Protein AF-X1K469-F1 (afdb_monomer_lite)

pLDDT: mean 77.26, std 16.93, range [37.06, 95.38]

Structure (mmCIF, N/CA/C/O backbone):
data_AF-X1K469-F1
#
_entry.id   AF-X1K469-F1
#
loop_
_atom_site.group_PDB
_atom_site.id
_atom_site.type_symbol
_atom_site.label_atom_id
_atom_site.label_alt_id
_atom_site.label_comp_id
_atom_site.label_asym_id
_atom_site.label_entity_id
_atom_site.label_seq_id
_atom_site.pdbx_PDB_ins_code
_atom_site.Cartn_x
_atom_site.Cartn_y
_atom_site.Cartn_z
_atom_site.occupancy
_atom_site.B_iso_or_equiv
_atom_site.auth_seq_id
_atom_site.auth_comp_id
_atom_site.auth_asym_id
_atom_site.auth_atom_id
_atom_site.pdbx_PDB_model_num
ATOM 1 N N . LEU A 1 1 ? -30.486 -7.494 6.010 1.00 40.19 1 LEU A N 1
ATOM 2 C CA . LEU A 1 1 ? -29.085 -7.671 5.576 1.00 40.19 1 LEU A CA 1
ATOM 3 C C . LEU A 1 1 ? -29.152 -8.172 4.146 1.00 40.19 1 LEU A C 1
ATOM 5 O O . LEU A 1 1 ? -29.730 -9.228 3.943 1.00 40.19 1 LEU A O 1
ATOM 9 N N . LEU A 1 2 ? -28.712 -7.376 3.171 1.00 37.06 2 LEU A N 1
ATOM 10 C CA . LEU A 1 2 ? -28.597 -7.842 1.789 1.00 37.06 2 LEU A CA 1
ATOM 11 C C . LEU A 1 2 ? -27.255 -8.559 1.672 1.00 37.06 2 LEU A C 1
ATOM 13 O O . LEU A 1 2 ? -26.222 -7.966 1.983 1.00 37.06 2 LEU A O 1
ATOM 17 N N . GLU A 1 3 ? -27.285 -9.830 1.290 1.00 40.53 3 GLU A N 1
ATOM 18 C CA . GLU A 1 3 ? -26.072 -10.599 1.034 1.00 40.53 3 GLU A CA 1
ATOM 19 C C . GLU A 1 3 ? -25.320 -9.963 -0.137 1.00 40.53 3 GLU A C 1
ATOM 21 O O . GLU A 1 3 ? -25.903 -9.638 -1.173 1.00 40.53 3 GLU A O 1
ATOM 26 N N . ASN A 1 4 ? -24.020 -9.736 0.047 1.00 43.72 4 ASN A N 1
ATOM 27 C CA . ASN A 1 4 ? -23.170 -9.237 -1.023 1.00 43.72 4 ASN A CA 1
ATOM 28 C C . ASN A 1 4 ? -23.039 -10.367 -2.065 1.00 43.72 4 ASN A C 1
ATOM 30 O O . ASN A 1 4 ? -22.507 -11.421 -1.711 1.00 43.72 4 ASN A O 1
ATOM 34 N N . PRO A 1 5 ? -23.496 -10.186 -3.323 1.00 48.56 5 PRO A N 1
ATOM 35 C CA . PRO A 1 5 ? -23.647 -11.278 -4.295 1.00 48.56 5 PRO A CA 1
ATOM 36 C C . PRO A 1 5 ? -22.331 -11.970 -4.688 1.00 48.56 5 PRO A C 1
ATOM 38 O O . PRO A 1 5 ? -22.353 -13.011 -5.338 1.00 48.56 5 PRO A O 1
ATOM 41 N N . LEU A 1 6 ? -21.186 -11.425 -4.269 1.00 45.38 6 LEU A N 1
ATOM 42 C CA . LEU A 1 6 ? -19.865 -12.039 -4.405 1.00 45.38 6 LEU A CA 1
ATOM 43 C C . LEU A 1 6 ? -19.628 -13.225 -3.443 1.00 45.38 6 LEU A C 1
ATOM 45 O O . LEU A 1 6 ? -18.706 -14.007 -3.671 1.00 45.38 6 LEU A O 1
ATOM 49 N N . TYR A 1 7 ? -20.441 -13.378 -2.391 1.00 52.25 7 TYR A N 1
ATOM 50 C CA . TYR A 1 7 ? -20.264 -14.371 -1.324 1.00 52.25 7 TYR A CA 1
ATOM 51 C C . TYR A 1 7 ? -21.458 -15.331 -1.241 1.00 52.25 7 TYR A C 1
ATOM 53 O O . TYR A 1 7 ? -22.243 -15.280 -0.299 1.00 52.25 7 TYR A O 1
ATOM 61 N N . THR A 1 8 ? -21.586 -16.222 -2.226 1.00 58.72 8 THR A N 1
ATOM 62 C CA . THR A 1 8 ? -22.570 -17.319 -2.207 1.00 58.72 8 THR A CA 1
ATOM 63 C C . THR A 1 8 ? -21.862 -18.663 -2.392 1.00 58.72 8 THR A C 1
ATOM 65 O O . THR A 1 8 ? -20.757 -18.714 -2.936 1.00 58.72 8 THR A O 1
ATOM 68 N N . ASP A 1 9 ? -22.493 -19.769 -1.985 1.00 58.19 9 ASP A N 1
ATOM 69 C CA . ASP A 1 9 ? -21.932 -21.121 -2.176 1.00 58.19 9 ASP A CA 1
ATOM 70 C C . ASP A 1 9 ? -21.606 -21.432 -3.649 1.00 58.19 9 ASP A C 1
ATOM 72 O O . ASP A 1 9 ? -20.685 -22.194 -3.941 1.00 58.19 9 ASP A O 1
ATOM 76 N N . LEU A 1 10 ? -22.312 -20.781 -4.582 1.00 55.94 10 LEU A N 1
ATOM 77 C CA . LEU A 1 10 ? -22.137 -20.927 -6.027 1.00 55.94 10 LEU A CA 1
ATOM 78 C C . LEU A 1 10 ? -20.817 -20.326 -6.546 1.00 55.94 10 LEU A C 1
ATOM 80 O O . LEU A 1 10 ? -20.230 -20.883 -7.470 1.00 55.94 10 LEU A O 1
ATOM 84 N N . THR A 1 11 ? -20.320 -19.229 -5.959 1.00 62.72 11 THR A N 1
ATOM 85 C CA . THR A 1 11 ? -19.060 -18.573 -6.383 1.00 62.72 11 THR A CA 1
ATOM 86 C C . THR A 1 11 ? -17.829 -19.119 -5.650 1.00 62.72 11 THR A C 1
ATOM 88 O O . THR A 1 11 ? -16.688 -18.917 -6.069 1.00 62.72 11 THR A O 1
ATOM 91 N N . LEU A 1 12 ? -18.030 -19.872 -4.564 1.00 59.78 12 LEU A N 1
ATOM 92 C CA . LEU A 1 12 ? -16.958 -20.442 -3.744 1.00 59.78 12 LEU A CA 1
ATOM 93 C C . LEU A 1 12 ? -16.071 -21.447 -4.498 1.00 59.78 12 LEU A C 1
ATOM 95 O O . LEU A 1 12 ? -14.894 -21.582 -4.163 1.00 59.78 12 LEU A O 1
ATOM 99 N N . HIS A 1 13 ? -16.612 -22.129 -5.511 1.00 54.88 13 HIS A N 1
ATOM 100 C CA . HIS A 1 13 ? -15.906 -23.149 -6.299 1.00 54.88 13 HIS A CA 1
ATOM 101 C C . HIS A 1 13 ? -14.989 -22.556 -7.385 1.00 54.88 13 HIS A C 1
ATOM 103 O O . HIS A 1 13 ? -14.079 -23.231 -7.860 1.00 54.88 13 HIS A O 1
ATOM 109 N N . GLU A 1 14 ? -15.180 -21.285 -7.751 1.00 62.44 14 GLU A N 1
ATOM 110 C CA . GLU A 1 14 ? -14.342 -20.574 -8.731 1.00 62.44 14 GLU A CA 1
ATOM 111 C C . GLU A 1 14 ? -12.975 -20.168 -8.146 1.00 62.44 14 GLU A C 1
ATOM 113 O O . GLU A 1 14 ? -12.058 -19.747 -8.861 1.00 62.44 14 GLU A O 1
ATOM 118 N N . ARG A 1 15 ? -12.808 -20.319 -6.825 1.00 57.56 15 ARG A N 1
ATOM 119 C CA . ARG A 1 15 ? -11.559 -20.049 -6.115 1.00 57.56 15 ARG A CA 1
ATOM 120 C C . ARG A 1 15 ? -10.517 -21.107 -6.482 1.00 57.56 15 ARG A C 1
ATOM 122 O O . ARG A 1 15 ? -10.530 -22.223 -5.967 1.00 57.56 15 ARG A O 1
ATOM 129 N N . ARG A 1 16 ? -9.549 -20.711 -7.313 1.00 53.53 16 ARG A N 1
ATOM 130 C CA . ARG A 1 16 ? -8.257 -21.411 -7.435 1.00 53.53 16 ARG A CA 1
ATOM 131 C C . ARG A 1 16 ? -7.651 -21.620 -6.032 1.00 53.53 16 ARG A C 1
ATOM 133 O O . ARG A 1 16 ? -7.905 -20.785 -5.156 1.00 53.53 16 ARG A O 1
ATOM 140 N N . PRO A 1 17 ? -6.874 -22.699 -5.800 1.00 45.81 17 PRO A N 1
ATOM 141 C CA . PRO A 1 17 ? -6.275 -22.972 -4.494 1.00 45.81 17 PRO A CA 1
ATOM 142 C C . PRO A 1 17 ? -5.548 -21.734 -3.958 1.00 45.81 17 PRO A C 1
ATOM 144 O O . PRO A 1 17 ? -4.906 -20.997 -4.710 1.00 45.81 17 PRO A O 1
ATOM 147 N N . ARG A 1 18 ? -5.733 -21.468 -2.662 1.00 44.41 18 ARG A N 1
ATOM 148 C CA . ARG A 1 18 ? -5.314 -20.213 -2.031 1.00 44.41 18 ARG A CA 1
ATOM 149 C C . ARG A 1 18 ? -3.788 -20.104 -2.086 1.00 44.41 18 ARG A C 1
ATOM 151 O O . ARG A 1 18 ? -3.100 -21.018 -1.651 1.00 44.41 18 ARG A O 1
ATOM 158 N N . TYR A 1 19 ? -3.279 -18.982 -2.593 1.00 51.03 19 TYR A N 1
ATOM 159 C CA . TYR A 1 19 ? -1.835 -18.709 -2.651 1.00 51.03 19 TYR A CA 1
ATOM 160 C C . TYR A 1 19 ? -1.213 -18.379 -1.282 1.00 51.03 19 TYR A C 1
ATOM 162 O O . TYR A 1 19 ? 0.006 -18.397 -1.161 1.00 51.03 19 TYR A O 1
ATOM 170 N N . LEU A 1 20 ? -2.039 -18.098 -0.268 1.00 43.81 20 LEU A N 1
ATOM 171 C CA . LEU A 1 20 ? -1.656 -18.004 1.140 1.00 43.81 20 LEU A CA 1
ATOM 172 C C . LEU A 1 20 ? -2.509 -18.974 1.964 1.00 43.81 20 LEU A C 1
ATOM 174 O O . LEU A 1 20 ? -3.712 -19.118 1.713 1.00 43.81 20 LEU A O 1
ATOM 178 N N . GLU A 1 21 ? -1.905 -19.569 2.991 1.00 50.78 21 GLU A N 1
ATOM 179 C CA . GLU A 1 21 ? -2.661 -20.189 4.076 1.00 50.78 21 GLU A CA 1
ATOM 180 C C . GLU A 1 21 ? -3.417 -19.103 4.853 1.00 50.78 21 GLU A C 1
ATOM 182 O O . GLU A 1 21 ? -2.889 -18.028 5.133 1.00 50.78 21 GLU A O 1
ATOM 187 N N . LEU A 1 22 ? -4.687 -19.371 5.173 1.00 50.25 22 LEU A N 1
ATOM 188 C CA . LEU A 1 22 ? -5.573 -18.408 5.842 1.00 50.25 22 LEU A CA 1
ATOM 189 C C . LEU A 1 22 ? 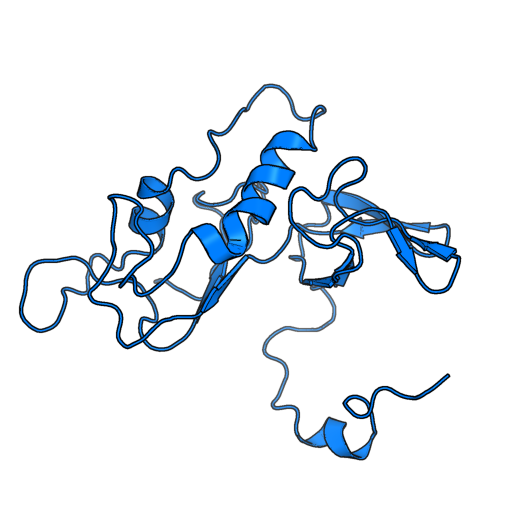-5.115 -18.026 7.254 1.00 50.25 22 LEU A C 1
ATOM 191 O O . LEU A 1 22 ? -5.603 -17.042 7.793 1.00 50.25 22 LEU A O 1
ATOM 195 N N . GLU A 1 23 ? -4.267 -18.839 7.877 1.00 53.75 23 GLU A N 1
ATOM 196 C CA . GLU A 1 23 ? -4.037 -18.815 9.324 1.00 53.75 23 GLU A CA 1
ATOM 197 C C . GLU A 1 23 ? -3.182 -17.626 9.795 1.00 53.75 23 GLU A C 1
ATOM 199 O O . GLU A 1 23 ? -2.969 -17.462 10.996 1.00 53.75 23 GLU A O 1
ATOM 204 N N . THR A 1 24 ? -2.691 -16.794 8.867 1.00 61.38 24 THR A N 1
ATOM 205 C CA . THR A 1 24 ? -1.702 -15.749 9.166 1.00 61.38 24 THR A CA 1
ATOM 206 C C . THR A 1 24 ? -1.991 -14.363 8.577 1.00 61.38 24 THR A C 1
ATOM 208 O O . THR A 1 24 ? -1.542 -13.385 9.171 1.00 61.38 24 THR A O 1
ATOM 211 N N . ALA A 1 25 ? -2.725 -14.243 7.462 1.00 66.56 25 ALA A N 1
ATOM 212 C CA . ALA A 1 25 ? -3.015 -12.956 6.817 1.00 66.56 25 ALA A CA 1
ATOM 213 C C . ALA A 1 25 ? -4.444 -12.472 7.112 1.00 66.56 25 ALA A C 1
ATOM 215 O O . ALA A 1 25 ? -5.426 -13.037 6.624 1.00 66.56 25 ALA A O 1
ATOM 216 N N . ASP A 1 26 ? -4.535 -11.390 7.882 1.00 85.62 26 ASP A N 1
ATOM 217 C CA . ASP A 1 26 ? -5.778 -10.788 8.367 1.00 85.62 26 ASP A CA 1
ATOM 218 C C . ASP A 1 26 ? -6.117 -9.486 7.603 1.00 85.62 26 ASP A C 1
ATOM 220 O O . ASP A 1 26 ? -5.271 -8.897 6.927 1.00 85.62 26 ASP A O 1
ATOM 224 N N . ALA A 1 27 ? -7.365 -9.012 7.703 1.00 90.88 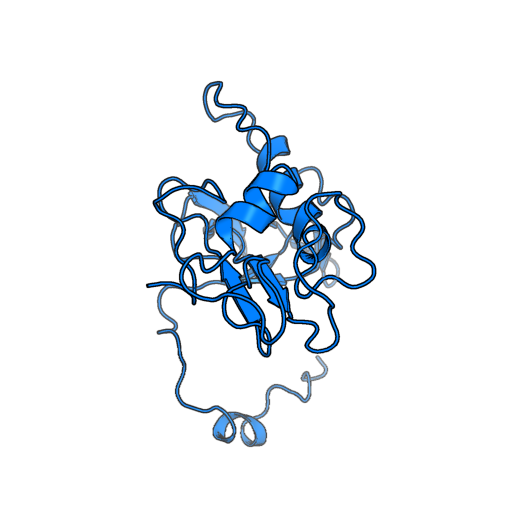27 ALA A N 1
ATOM 225 C CA . ALA A 1 27 ? -7.817 -7.774 7.061 1.00 90.88 27 ALA A CA 1
ATOM 226 C C . ALA A 1 27 ? -8.385 -6.782 8.083 1.00 90.88 27 ALA A C 1
ATOM 228 O O . ALA A 1 27 ? -9.303 -7.112 8.837 1.00 90.88 27 ALA A O 1
ATOM 229 N N . PHE A 1 28 ? -7.887 -5.546 8.066 1.00 92.62 28 PHE A N 1
ATOM 230 C CA . PHE A 1 28 ? -8.246 -4.504 9.032 1.00 92.62 28 PHE A CA 1
ATOM 231 C C . PHE A 1 28 ? -8.721 -3.231 8.337 1.00 92.62 28 PHE A C 1
ATOM 233 O O . PHE A 1 28 ? -8.378 -2.966 7.186 1.00 92.62 28 PHE A O 1
ATOM 240 N N . LEU A 1 29 ? -9.531 -2.441 9.043 1.00 93.31 29 LEU A N 1
ATOM 241 C CA . LEU A 1 29 ? -9.937 -1.118 8.576 1.00 93.31 29 LEU A CA 1
ATOM 242 C C . LEU A 1 29 ? -8.728 -0.180 8.565 1.00 93.31 29 LEU A C 1
ATOM 244 O O . LEU A 1 29 ? -7.935 -0.202 9.504 1.00 93.31 29 LEU A O 1
ATOM 248 N N . VAL A 1 30 ? -8.608 0.665 7.541 1.00 91.94 30 VAL A N 1
ATOM 249 C CA . VAL A 1 30 ? -7.525 1.655 7.440 1.00 91.94 30 VAL A CA 1
ATOM 250 C C . VAL A 1 30 ? -7.528 2.565 8.664 1.00 91.94 30 VAL A C 1
ATOM 252 O O . VAL A 1 30 ? -6.500 2.700 9.319 1.00 91.94 30 VAL A O 1
ATOM 255 N N . GLY A 1 31 ? -8.675 3.140 9.026 1.00 90.44 31 GLY A N 1
ATOM 256 C CA . GLY A 1 31 ? -8.765 4.049 10.166 1.00 90.44 31 GLY A CA 1
ATOM 257 C C . GLY A 1 31 ? -10.018 3.860 11.004 1.00 90.44 31 GLY A C 1
ATOM 258 O O . GLY A 1 31 ? -10.952 3.152 10.619 1.00 90.44 31 GLY A O 1
ATOM 259 N N . ASP A 1 32 ? -10.031 4.511 12.164 1.00 90.50 32 ASP A N 1
ATOM 260 C CA . ASP A 1 32 ? -11.209 4.543 13.027 1.00 90.50 32 ASP A CA 1
ATOM 261 C C . ASP A 1 32 ? -12.392 5.188 12.284 1.00 90.50 32 ASP A C 1
ATOM 263 O O . ASP A 1 32 ? -12.264 6.213 11.610 1.00 90.50 32 ASP A O 1
ATOM 267 N N . CYS A 1 33 ? -13.558 4.546 12.347 1.00 91.06 33 CYS A N 1
ATOM 268 C CA . CYS A 1 33 ? -14.711 4.914 11.529 1.00 91.06 33 CYS A CA 1
ATOM 269 C C . CYS A 1 33 ? -16.046 4.522 12.180 1.00 91.06 33 CYS A C 1
ATOM 271 O O . CYS A 1 33 ? -16.090 3.845 13.208 1.00 91.06 33 CYS A O 1
ATOM 273 N N . VAL A 1 34 ? -17.160 4.930 11.565 1.00 89.50 34 VAL A N 1
ATOM 274 C CA . VAL A 1 34 ? -18.504 4.462 11.934 1.00 89.50 34 VAL A CA 1
ATOM 275 C C . VAL A 1 34 ? -19.076 3.657 10.774 1.00 89.50 34 VAL A C 1
ATOM 277 O O . VAL A 1 34 ? -19.286 4.185 9.685 1.00 89.50 34 VAL A O 1
ATOM 280 N N . LEU A 1 35 ? -19.365 2.380 11.021 1.00 85.19 35 LEU A N 1
ATOM 281 C CA . LEU A 1 35 ? -19.984 1.468 10.059 1.00 85.19 35 LEU A CA 1
ATOM 282 C C . LEU A 1 35 ? -21.257 0.878 10.664 1.00 85.19 35 LEU A C 1
ATOM 284 O O . LEU A 1 35 ? -21.230 0.313 11.756 1.00 85.19 35 LEU A O 1
ATOM 288 N N . ASN A 1 36 ? -22.379 0.996 9.946 1.00 87.56 36 ASN A N 1
ATOM 289 C CA . ASN A 1 36 ? -23.707 0.551 10.395 1.00 87.56 36 ASN A CA 1
ATOM 290 C C . 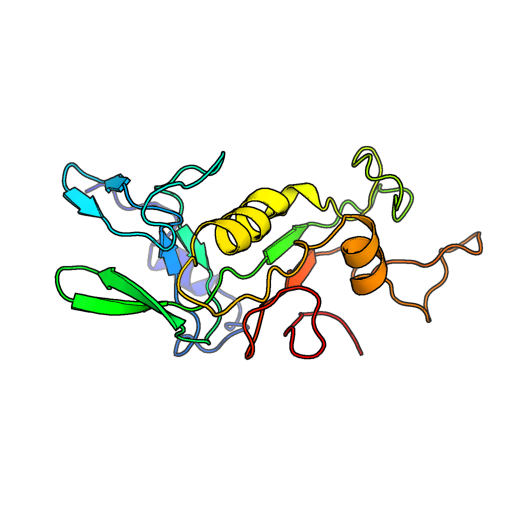ASN A 1 36 ? -24.106 1.122 11.775 1.00 87.56 36 ASN A C 1
ATOM 292 O O . ASN A 1 36 ? -24.585 0.393 12.641 1.00 87.56 36 ASN A O 1
ATOM 296 N N . ASN A 1 37 ? -23.875 2.424 11.987 1.00 87.69 37 ASN A N 1
ATOM 297 C CA . ASN A 1 37 ? -24.086 3.136 13.258 1.00 87.69 37 ASN A CA 1
ATOM 298 C C . ASN A 1 37 ? -23.332 2.536 14.461 1.00 87.69 37 ASN A C 1
ATOM 300 O O . ASN A 1 37 ? -23.759 2.712 15.600 1.00 87.69 37 ASN A O 1
ATOM 304 N N . GLN A 1 38 ? -22.225 1.826 14.230 1.00 88.31 38 GLN A N 1
ATOM 305 C CA . GLN A 1 38 ? -21.337 1.319 15.277 1.00 88.31 38 GLN A CA 1
ATOM 306 C C . GLN A 1 38 ? -19.921 1.869 15.066 1.00 88.31 38 GLN A C 1
ATOM 308 O O . GLN A 1 38 ? -19.442 1.839 13.926 1.00 88.31 38 GLN A O 1
ATOM 313 N N . PRO A 1 39 ? -19.239 2.356 16.120 1.00 90.62 39 PRO A N 1
ATOM 314 C CA . PRO A 1 39 ? -17.829 2.703 16.025 1.00 90.62 39 PRO A CA 1
ATOM 315 C C . PRO A 1 39 ? -17.013 1.442 15.723 1.00 90.62 39 PRO A C 1
ATOM 317 O O . PRO A 1 39 ? -17.308 0.353 16.221 1.00 90.62 39 PRO A O 1
ATOM 320 N N . ARG A 1 40 ? -15.997 1.583 14.877 1.00 91.00 40 ARG A N 1
ATOM 321 C CA . ARG A 1 40 ? -15.057 0.525 14.512 1.00 91.00 40 ARG A CA 1
ATOM 322 C C . ARG A 1 40 ? -13.649 1.089 14.569 1.00 91.00 40 ARG A C 1
ATOM 324 O O . ARG A 1 40 ? -13.384 2.123 13.962 1.00 91.00 40 ARG A O 1
ATOM 331 N N . ALA A 1 41 ? -12.764 0.390 15.265 1.00 90.75 41 ALA A N 1
ATOM 332 C CA . ALA A 1 41 ? -11.349 0.711 15.264 1.00 90.75 41 ALA A CA 1
ATOM 333 C C . ALA A 1 41 ? -10.679 0.190 13.980 1.00 90.75 41 ALA A C 1
ATOM 335 O O . ALA A 1 41 ? -10.941 -0.933 13.542 1.00 90.75 41 ALA A O 1
ATOM 336 N N . GLY A 1 42 ? -9.804 1.009 13.403 1.00 90.94 42 GLY A N 1
ATOM 337 C CA . GLY A 1 42 ? -8.879 0.636 12.338 1.00 90.94 42 GLY A CA 1
ATOM 338 C C . GLY A 1 42 ? -7.426 0.633 12.807 1.00 90.94 42 GLY A C 1
ATOM 339 O O . GLY A 1 42 ? -7.147 0.710 14.008 1.00 90.94 42 GLY A O 1
ATOM 340 N N . LEU A 1 43 ? -6.510 0.539 11.843 1.00 89.62 43 LEU A N 1
ATOM 341 C CA . LEU A 1 43 ? -5.061 0.586 12.045 1.00 89.62 43 LEU A CA 1
ATOM 342 C C . LEU A 1 43 ? -4.610 1.978 12.506 1.00 89.62 43 LEU A C 1
ATOM 344 O O . LEU A 1 43 ? -3.871 2.098 13.480 1.00 89.62 43 LEU A O 1
ATOM 348 N N . PHE A 1 44 ? -5.090 3.028 11.836 1.00 86.75 44 PHE A N 1
ATOM 349 C CA . PHE A 1 44 ? -4.688 4.413 12.072 1.00 86.75 44 PHE A CA 1
ATOM 350 C C . PHE A 1 44 ? -5.768 5.169 12.870 1.00 86.75 44 PHE A C 1
ATOM 352 O O . PHE A 1 44 ? -6.870 5.426 12.382 1.00 86.75 44 PHE A O 1
ATOM 359 N N . LYS A 1 45 ? -5.461 5.499 14.133 1.00 76.62 45 LYS A N 1
ATOM 360 C CA . LYS A 1 45 ? -6.438 6.003 15.123 1.00 76.62 45 LYS A CA 1
ATOM 361 C C . LYS A 1 45 ? -6.945 7.420 14.850 1.00 76.62 45 LYS A C 1
ATOM 363 O O . LYS A 1 45 ? -8.125 7.701 15.024 1.00 76.62 45 LYS A O 1
ATOM 368 N N . THR A 1 46 ? -6.044 8.325 14.482 1.00 64.44 46 THR A N 1
ATOM 369 C CA . THR A 1 46 ? -6.277 9.781 14.527 1.00 64.44 46 THR A CA 1
ATOM 370 C C . THR A 1 46 ? -6.301 10.446 13.156 1.00 64.44 46 THR A C 1
ATOM 372 O O . THR A 1 46 ? -6.801 11.562 13.033 1.00 64.44 46 THR A O 1
ATOM 375 N N . ASN A 1 47 ? -5.787 9.780 12.121 1.00 66.38 47 ASN A N 1
ATOM 376 C CA . ASN A 1 47 ? -5.778 10.282 10.754 1.00 66.38 47 ASN A CA 1
ATOM 377 C C . ASN A 1 47 ? -5.671 9.109 9.766 1.00 66.38 47 ASN A C 1
ATOM 379 O O . ASN A 1 47 ? -4.788 8.273 9.919 1.00 66.38 47 ASN A O 1
ATOM 383 N N . ALA A 1 48 ? -6.540 9.060 8.754 1.00 73.38 48 ALA A N 1
ATOM 384 C CA . ALA A 1 48 ? -6.409 8.155 7.603 1.00 73.38 48 ALA A CA 1
ATOM 385 C C . ALA A 1 48 ? -5.914 8.893 6.340 1.00 73.38 48 ALA A C 1
ATOM 387 O O . ALA A 1 48 ? -5.923 8.334 5.246 1.00 73.38 48 ALA A O 1
ATOM 388 N N . GLY A 1 49 ? -5.490 10.154 6.476 1.00 78.31 49 GLY A N 1
ATOM 389 C CA . GLY A 1 49 ? -4.979 10.961 5.374 1.00 78.31 49 GLY A CA 1
ATOM 390 C C . GLY A 1 49 ? -6.060 11.160 4.321 1.00 78.31 49 GLY A C 1
ATOM 391 O O . GLY A 1 49 ? -7.191 11.531 4.641 1.00 78.31 49 GLY A O 1
ATOM 392 N N . GLN A 1 50 ? -5.723 10.880 3.065 1.00 84.56 50 GLN A N 1
ATOM 393 C CA . GLN A 1 50 ? -6.689 10.884 1.963 1.00 84.56 50 GLN A CA 1
ATOM 394 C C . GLN A 1 50 ? -7.447 9.552 1.803 1.00 84.56 50 GLN A C 1
ATOM 396 O O . GLN A 1 50 ? -8.363 9.462 0.984 1.00 84.56 50 GLN A O 1
ATOM 401 N N . LEU A 1 51 ? -7.094 8.510 2.563 1.00 88.19 51 LEU A N 1
ATOM 402 C CA . LEU A 1 51 ? -7.739 7.201 2.473 1.00 88.19 51 LEU A CA 1
ATOM 403 C C . LEU A 1 51 ? -9.085 7.207 3.202 1.00 88.19 51 LEU A C 1
ATOM 405 O O . LEU A 1 51 ? -9.216 7.714 4.314 1.00 88.19 51 LEU A O 1
ATOM 409 N N . ALA A 1 52 ? -10.093 6.570 2.606 1.00 91.00 52 ALA A N 1
ATOM 410 C CA . ALA A 1 52 ? -11.382 6.374 3.260 1.00 91.00 52 ALA A CA 1
ATOM 411 C C . ALA A 1 52 ? -11.217 5.442 4.487 1.00 91.00 52 ALA A C 1
ATOM 413 O O . ALA A 1 52 ? -10.919 4.260 4.287 1.00 91.00 52 ALA A O 1
ATOM 414 N N . PRO A 1 53 ? -11.460 5.902 5.736 1.00 90.69 53 PRO A N 1
ATOM 415 C CA . PRO A 1 53 ? -11.181 5.118 6.950 1.00 90.69 53 PRO A CA 1
ATOM 416 C C . PRO A 1 53 ? -11.906 3.767 6.994 1.00 90.69 53 PRO A C 1
ATOM 418 O O . PRO A 1 53 ? -11.363 2.774 7.465 1.00 90.69 53 PRO A O 1
ATOM 421 N N . ALA A 1 54 ? -13.119 3.729 6.431 1.00 92.06 54 ALA A N 1
ATOM 422 C CA . ALA A 1 54 ? -13.988 2.557 6.343 1.00 92.06 54 ALA A CA 1
ATOM 423 C C . ALA A 1 54 ? -13.557 1.504 5.290 1.00 92.06 54 ALA A C 1
ATOM 425 O O . ALA A 1 54 ? -14.321 0.586 4.986 1.00 92.06 54 ALA A O 1
ATOM 426 N N . THR A 1 55 ? -12.364 1.640 4.707 1.00 91.94 55 THR A N 1
ATOM 427 C CA . THR A 1 55 ? -11.791 0.686 3.743 1.00 91.94 55 THR A CA 1
ATOM 428 C C . THR A 1 55 ? -11.059 -0.425 4.481 1.00 91.94 55 THR A C 1
ATOM 430 O O . THR A 1 55 ? -10.335 -0.144 5.430 1.00 91.94 55 THR A O 1
ATOM 433 N N . TYR A 1 56 ? -11.193 -1.672 4.030 1.00 92.44 56 TYR A N 1
ATOM 434 C CA . TYR A 1 56 ? -10.355 -2.773 4.510 1.00 92.44 56 TYR A CA 1
ATOM 435 C C . TYR A 1 56 ? -9.081 -2.895 3.672 1.00 92.44 56 TYR A C 1
ATOM 437 O O . TYR A 1 56 ? -9.149 -2.905 2.444 1.00 92.44 56 TYR A O 1
ATOM 445 N N . VAL A 1 57 ? -7.941 -3.055 4.340 1.00 93.06 57 VAL A N 1
ATOM 446 C CA . VAL A 1 57 ? -6.658 -3.441 3.739 1.00 93.06 57 VAL A CA 1
ATOM 447 C C . VAL A 1 57 ? -6.256 -4.834 4.214 1.00 93.06 57 VAL A C 1
ATOM 449 O O . VAL A 1 57 ? -6.596 -5.241 5.327 1.00 93.06 57 VAL A O 1
ATOM 452 N N . LEU A 1 58 ? -5.550 -5.573 3.357 1.00 93.69 58 LEU A N 1
ATOM 453 C CA . LEU A 1 58 ? -4.883 -6.812 3.751 1.00 93.69 58 LEU A CA 1
ATOM 454 C C . LEU A 1 58 ? -3.623 -6.451 4.531 1.00 93.69 58 LEU A C 1
ATOM 456 O O . LEU A 1 58 ? -2.839 -5.627 4.062 1.00 93.69 58 LEU A O 1
ATOM 460 N N . CYS A 1 59 ? -3.432 -7.079 5.683 1.00 92.56 59 CYS A N 1
ATOM 461 C CA . CYS A 1 59 ? -2.230 -6.934 6.485 1.00 92.56 59 CYS A CA 1
ATOM 462 C C . CYS A 1 59 ? -1.328 -8.163 6.356 1.00 92.56 59 CYS A C 1
ATOM 464 O O . CYS A 1 59 ? -1.785 -9.276 6.085 1.00 92.56 59 CYS A O 1
ATOM 466 N N . ASP A 1 60 ? -0.038 -7.942 6.577 1.00 91.25 60 ASP A N 1
ATOM 467 C CA . ASP A 1 60 ? 0.937 -9.000 6.770 1.00 91.25 60 ASP A CA 1
ATOM 468 C C . ASP A 1 60 ? 0.708 -9.763 8.090 1.00 91.25 60 ASP A C 1
ATOM 470 O O . ASP A 1 60 ? -0.213 -9.503 8.872 1.00 91.25 60 ASP A O 1
ATOM 474 N N . VAL A 1 61 ? 1.569 -10.749 8.323 1.00 90.44 61 VAL A N 1
ATOM 475 C CA . VAL A 1 61 ? 1.482 -11.676 9.457 1.00 90.44 61 VAL A CA 1
ATOM 476 C C . VAL A 1 61 ? 2.123 -11.110 10.735 1.00 90.44 61 VAL A C 1
ATOM 478 O O . VAL A 1 61 ? 2.107 -11.753 11.789 1.00 90.44 61 VAL A O 1
ATOM 481 N N . TYR A 1 62 ? 2.729 -9.920 10.670 1.00 87.81 62 TYR A N 1
ATOM 482 C CA . TYR A 1 62 ? 3.636 -9.395 11.688 1.00 87.81 62 TYR A CA 1
ATOM 483 C C . TYR A 1 62 ? 2.893 -8.527 12.700 1.00 87.81 62 TYR A C 1
ATOM 485 O O . TYR A 1 62 ? 2.989 -7.305 12.708 1.00 87.81 62 TYR A O 1
ATOM 493 N N . ARG A 1 63 ? 2.155 -9.217 13.582 1.00 85.12 63 ARG A N 1
ATOM 494 C CA . ARG A 1 63 ? 1.210 -8.736 14.614 1.00 85.12 63 ARG A CA 1
ATOM 495 C C . ARG A 1 63 ? 1.736 -7.644 15.575 1.00 85.12 63 ARG A C 1
ATOM 497 O O . ARG A 1 63 ? 1.915 -7.859 16.782 1.00 85.12 63 ARG A O 1
ATOM 504 N N . ARG A 1 64 ? 1.940 -6.440 15.046 1.00 81.94 64 ARG A N 1
ATOM 505 C CA . ARG A 1 64 ? 2.487 -5.251 15.717 1.00 81.94 64 ARG A CA 1
ATOM 506 C C . ARG A 1 64 ? 1.405 -4.345 16.293 1.00 81.94 64 ARG A C 1
ATOM 508 O O . ARG A 1 64 ? 1.539 -3.907 17.434 1.00 81.94 64 ARG A O 1
ATOM 515 N N . THR A 1 65 ? 0.334 -4.114 15.540 1.00 84.19 65 THR A N 1
ATOM 516 C CA . THR A 1 65 ? -0.601 -3.005 15.760 1.00 84.19 65 THR A CA 1
ATOM 517 C C . THR A 1 65 ? -1.808 -3.417 16.601 1.00 84.19 65 THR A C 1
ATOM 519 O O . THR A 1 65 ? -2.604 -4.225 16.127 1.00 84.19 65 THR A O 1
ATOM 522 N N . PRO A 1 66 ? -2.008 -2.889 17.825 1.00 87.88 66 PRO A N 1
ATOM 523 C CA . PRO A 1 66 ? -3.205 -3.184 18.606 1.00 87.88 66 PRO A CA 1
ATOM 524 C C . PRO A 1 66 ? -4.445 -2.523 17.979 1.00 87.88 66 PRO A C 1
ATOM 526 O O . PRO A 1 66 ? -4.515 -1.301 17.851 1.00 87.88 66 PRO A O 1
ATOM 529 N N . VAL A 1 67 ? -5.447 -3.328 17.621 1.00 89.25 67 VAL A N 1
ATOM 530 C CA . VAL A 1 67 ? -6.728 -2.875 17.054 1.00 89.25 67 VAL A CA 1
ATOM 531 C C . VAL A 1 67 ? -7.871 -3.471 17.866 1.00 89.25 67 VAL A C 1
ATOM 533 O O . VAL A 1 67 ? -7.903 -4.675 18.112 1.00 89.25 67 VAL A O 1
ATOM 536 N N . GLU A 1 68 ? -8.839 -2.646 18.270 1.00 89.81 68 GLU A N 1
ATOM 537 C CA . GLU A 1 68 ? -10.036 -3.152 18.941 1.00 89.81 68 GLU A CA 1
ATOM 538 C C . GLU A 1 68 ? -11.031 -3.744 17.929 1.00 89.81 68 GLU A C 1
ATOM 540 O O . GLU A 1 68 ? -11.619 -3.041 17.106 1.00 89.81 68 GLU A O 1
ATOM 545 N N . VAL A 1 69 ? -11.260 -5.052 18.014 1.00 85.81 69 VAL A N 1
ATOM 546 C CA . VAL A 1 69 ? -12.200 -5.792 17.172 1.00 85.81 69 VAL A CA 1
ATOM 547 C C . VAL A 1 69 ? -13.263 -6.426 18.068 1.00 85.81 69 VAL A C 1
ATOM 549 O O . VAL A 1 69 ? -13.034 -7.428 18.738 1.00 85.81 69 VAL A O 1
ATOM 552 N N . GLY A 1 70 ? -14.453 -5.820 18.101 1.00 83.81 70 GLY A N 1
ATOM 553 C CA . GLY A 1 70 ? -15.603 -6.360 18.839 1.00 83.81 70 GLY A CA 1
ATOM 554 C C . GLY A 1 70 ? -15.413 -6.419 20.361 1.00 83.81 70 GLY A C 1
ATOM 555 O O . GLY A 1 70 ? -15.851 -7.385 20.983 1.00 83.81 70 GLY A O 1
ATOM 556 N N . GLY A 1 71 ? -14.753 -5.419 20.958 1.00 85.81 71 GLY A N 1
ATOM 557 C CA . GLY A 1 71 ? -14.476 -5.373 22.399 1.00 85.81 71 GLY A CA 1
ATOM 558 C C . GLY A 1 71 ? -13.268 -6.204 22.846 1.00 85.81 71 GLY A C 1
ATOM 559 O O . GLY A 1 71 ? -13.105 -6.454 24.040 1.00 85.81 71 GLY A O 1
ATOM 560 N N . ARG A 1 72 ? -12.427 -6.664 21.910 1.00 88.00 72 ARG A N 1
ATOM 561 C CA . ARG A 1 72 ? -11.148 -7.340 22.179 1.00 88.00 72 ARG A CA 1
ATOM 562 C C . ARG A 1 72 ? -10.016 -6.621 21.466 1.00 88.00 72 ARG A C 1
ATOM 564 O O . ARG A 1 72 ? -10.215 -6.130 20.362 1.00 88.00 72 ARG A O 1
ATOM 571 N N . ILE A 1 73 ? -8.833 -6.589 22.075 1.00 89.56 73 ILE A N 1
ATOM 572 C CA . ILE A 1 73 ? -7.623 -6.097 21.411 1.00 89.56 73 ILE A CA 1
ATOM 573 C C . ILE A 1 73 ? -7.004 -7.250 20.625 1.00 89.56 73 ILE A C 1
ATOM 575 O O . ILE A 1 73 ? -6.431 -8.166 21.212 1.00 89.56 73 ILE A O 1
ATOM 579 N N . GLU A 1 74 ? -7.112 -7.175 19.305 1.00 90.12 74 GLU A N 1
ATOM 580 C CA . GLU A 1 74 ? -6.359 -8.010 18.375 1.00 90.12 74 GLU A CA 1
ATOM 581 C C . GLU A 1 74 ? -5.058 -7.297 17.979 1.00 90.12 74 GLU A C 1
ATOM 583 O O . GLU A 1 74 ? -4.907 -6.090 18.181 1.00 90.12 74 GLU A O 1
ATOM 588 N N . ARG A 1 75 ? -4.096 -8.034 17.414 1.00 88.44 75 ARG A N 1
ATOM 589 C CA . ARG A 1 75 ? -2.848 -7.457 16.890 1.00 88.44 75 ARG A CA 1
ATOM 590 C C . ARG A 1 75 ? -2.762 -7.647 15.381 1.00 88.44 75 ARG A C 1
ATOM 592 O O . ARG A 1 75 ? -2.514 -8.755 14.916 1.00 88.44 75 ARG A O 1
ATOM 599 N N . ALA A 1 76 ? -2.930 -6.558 14.645 1.00 89.75 76 ALA A N 1
ATOM 600 C CA . ALA A 1 76 ? -2.795 -6.498 13.199 1.00 89.75 76 ALA A CA 1
ATOM 601 C C . ALA A 1 76 ? -1.328 -6.453 12.749 1.00 89.75 76 ALA A C 1
ATOM 603 O O . ALA A 1 76 ? -0.465 -5.924 13.456 1.00 89.75 76 ALA A O 1
ATOM 604 N N . GLY A 1 77 ? -1.060 -6.986 11.558 1.00 90.25 77 GLY A N 1
ATOM 605 C CA . GLY A 1 77 ? 0.154 -6.685 10.800 1.00 90.25 77 GLY A CA 1
ATOM 606 C C . GLY A 1 77 ? 0.095 -5.324 10.103 1.00 90.25 77 GLY A C 1
ATOM 607 O O . GLY A 1 77 ? -0.867 -4.565 10.273 1.00 90.25 77 GLY A O 1
ATOM 608 N N . LEU A 1 78 ? 1.110 -5.018 9.300 1.00 89.94 78 LEU A N 1
ATOM 609 C CA . LEU A 1 78 ? 1.144 -3.805 8.477 1.00 89.94 78 LEU A CA 1
ATOM 610 C C . LEU A 1 78 ? 0.485 -4.040 7.106 1.00 89.94 78 LEU A C 1
ATOM 612 O O . LEU A 1 78 ? 0.459 -5.179 6.640 1.00 89.94 78 LEU A O 1
ATOM 616 N N . PRO A 1 79 ? -0.084 -3.005 6.454 1.00 93.25 79 PRO A N 1
ATOM 617 C CA . PRO A 1 79 ? -0.703 -3.149 5.137 1.00 93.25 79 PRO A CA 1
ATOM 618 C C . PRO A 1 79 ? 0.243 -3.754 4.088 1.00 93.25 79 PRO A C 1
ATOM 620 O O . PRO A 1 79 ? 1.371 -3.306 3.921 1.00 93.25 79 PRO A O 1
ATOM 623 N N . ILE A 1 80 ? -0.230 -4.728 3.314 1.00 93.75 80 ILE A N 1
ATOM 624 C CA . ILE A 1 80 ? 0.513 -5.214 2.146 1.00 93.75 80 ILE A CA 1
ATOM 625 C C . ILE A 1 80 ? 0.309 -4.206 1.012 1.00 93.75 80 ILE A C 1
ATOM 627 O O . ILE A 1 80 ? -0.815 -4.028 0.534 1.00 93.75 80 ILE A O 1
ATOM 631 N N . LEU A 1 81 ? 1.385 -3.556 0.564 1.00 94.50 81 LEU A N 1
ATOM 632 C CA . LEU A 1 81 ? 1.331 -2.606 -0.547 1.00 94.50 81 LEU A CA 1
ATOM 633 C C . LEU A 1 81 ? 1.067 -3.362 -1.853 1.00 94.50 81 LEU A C 1
ATOM 635 O O . LEU A 1 81 ? 1.719 -4.371 -2.131 1.00 94.50 81 LEU A O 1
ATOM 639 N N . TYR A 1 82 ? 0.146 -2.859 -2.675 1.00 95.00 82 TYR A N 1
ATOM 640 C CA . TYR A 1 82 ? -0.207 -3.454 -3.966 1.00 95.00 82 TYR A CA 1
ATOM 641 C C . TYR A 1 82 ? -0.016 -2.445 -5.093 1.00 95.00 82 TYR A C 1
ATOM 643 O O . TYR A 1 82 ? -0.751 -1.461 -5.179 1.00 95.00 82 TYR A O 1
ATOM 651 N N . TYR A 1 83 ? 0.920 -2.715 -6.002 1.00 93.94 83 TYR A N 1
ATOM 652 C CA . TYR A 1 83 ? 1.099 -1.904 -7.204 1.00 93.94 83 TYR A CA 1
ATOM 653 C C . TYR A 1 83 ? 0.729 -2.722 -8.434 1.00 93.94 83 TYR A C 1
ATOM 655 O O . TYR A 1 83 ? 1.325 -3.765 -8.724 1.00 93.94 83 TYR A O 1
ATOM 663 N N . ARG A 1 84 ? -0.263 -2.235 -9.178 1.00 94.00 84 ARG A N 1
ATOM 664 C CA . ARG A 1 84 ? -0.672 -2.817 -10.455 1.00 94.00 84 ARG A CA 1
ATOM 665 C C . ARG A 1 84 ? 0.265 -2.328 -11.553 1.00 94.00 84 ARG A C 1
ATOM 667 O O . ARG A 1 84 ? 0.497 -1.128 -11.659 1.00 94.00 84 ARG A O 1
ATOM 674 N N . ALA A 1 85 ? 0.754 -3.231 -12.399 1.00 93.12 85 ALA A N 1
ATOM 675 C CA . ALA A 1 85 ? 1.526 -2.816 -13.558 1.00 93.12 85 ALA A CA 1
ATOM 676 C C . ALA A 1 85 ? 0.625 -2.146 -14.607 1.00 93.12 85 ALA A C 1
ATOM 678 O O . ALA A 1 85 ? -0.497 -2.589 -14.877 1.00 93.12 85 ALA A O 1
ATOM 679 N N . ASN A 1 86 ? 1.162 -1.114 -15.246 1.00 91.75 86 ASN A N 1
ATOM 680 C CA . ASN A 1 86 ? 0.707 -0.562 -16.506 1.00 91.75 86 ASN A CA 1
ATOM 681 C C . ASN A 1 86 ? 1.626 -1.077 -17.634 1.00 91.75 86 ASN A C 1
ATOM 683 O O . ASN A 1 86 ? 2.705 -0.513 -17.837 1.00 91.75 86 ASN A O 1
ATOM 687 N N . PRO A 1 87 ? 1.223 -2.104 -18.410 1.00 88.50 87 PRO A N 1
ATOM 688 C CA . PRO A 1 87 ? 2.080 -2.691 -19.443 1.00 88.50 87 PRO A CA 1
ATOM 689 C C . PRO A 1 87 ? 2.361 -1.759 -20.634 1.00 88.50 87 PRO A C 1
ATOM 691 O O . PRO A 1 87 ? 3.234 -2.063 -21.444 1.00 88.50 87 PRO A O 1
ATOM 694 N N . SER A 1 88 ? 1.634 -0.639 -20.770 1.00 87.44 88 SER A N 1
ATOM 695 C CA . SER A 1 88 ? 1.941 0.402 -21.763 1.00 87.44 88 SER A CA 1
ATOM 696 C C . SER A 1 88 ? 2.939 1.454 -21.258 1.00 87.44 88 SER A C 1
ATOM 698 O O . SER A 1 88 ? 3.356 2.313 -22.036 1.00 87.44 88 SER A O 1
ATOM 700 N N . GLY A 1 89 ? 3.351 1.379 -19.986 1.00 83.94 89 GLY A N 1
ATOM 701 C CA . GLY A 1 89 ? 4.341 2.268 -19.388 1.00 83.94 89 GLY A CA 1
ATOM 702 C C . GLY A 1 89 ? 5.700 2.198 -20.092 1.00 83.94 89 GLY A C 1
ATOM 703 O O . GLY A 1 89 ? 6.174 1.139 -20.512 1.00 83.94 89 GLY A O 1
ATOM 704 N N . ILE A 1 90 ? 6.363 3.346 -20.216 1.00 75.75 90 ILE A N 1
ATOM 705 C CA . ILE A 1 90 ? 7.628 3.487 -20.950 1.00 75.75 90 ILE A CA 1
ATOM 706 C C . ILE A 1 90 ? 8.868 3.195 -20.087 1.00 75.75 90 ILE A C 1
ATOM 708 O O . ILE A 1 90 ? 9.980 3.134 -20.621 1.00 75.75 90 ILE A O 1
ATOM 712 N N . GLY A 1 91 ? 8.688 2.970 -18.780 1.00 75.25 91 GLY A N 1
ATOM 713 C CA . GLY A 1 91 ? 9.723 2.490 -17.861 1.00 75.25 91 GLY A CA 1
ATOM 714 C C . GLY A 1 91 ? 9.508 2.930 -16.410 1.00 75.25 91 GLY A C 1
ATOM 715 O O . GLY A 1 91 ? 8.383 2.958 -15.911 1.00 75.25 91 GLY A O 1
ATOM 716 N N . LEU A 1 92 ? 10.613 3.273 -15.743 1.00 74.12 92 LEU A N 1
ATOM 717 C CA . LEU A 1 92 ? 10.659 3.798 -14.376 1.00 74.12 92 LEU A CA 1
ATOM 718 C C . LEU A 1 92 ? 11.011 5.291 -14.416 1.00 74.12 92 LEU A C 1
ATOM 720 O O . LEU A 1 92 ? 12.117 5.635 -14.843 1.00 74.12 92 LEU A O 1
ATOM 724 N N . ASP A 1 93 ? 10.111 6.174 -13.967 1.00 69.12 93 ASP A N 1
ATOM 725 C CA . ASP A 1 93 ? 10.429 7.600 -13.831 1.00 69.12 93 ASP A CA 1
ATOM 726 C C . ASP A 1 93 ? 10.931 7.938 -12.425 1.00 69.12 93 ASP A C 1
ATOM 728 O O . ASP A 1 93 ? 10.169 8.281 -11.521 1.00 69.12 93 ASP A O 1
ATOM 732 N N . LYS A 1 94 ? 12.256 7.949 -12.275 1.00 65.38 94 LYS A N 1
ATOM 733 C CA . LYS A 1 94 ? 12.920 8.407 -11.046 1.00 65.38 94 LYS A CA 1
ATOM 734 C C . LYS A 1 94 ? 12.776 9.926 -10.810 1.00 65.38 94 LYS A C 1
ATOM 736 O O . LYS A 1 94 ? 13.210 10.394 -9.763 1.00 65.38 94 LYS A O 1
ATOM 741 N N . SER A 1 95 ? 12.167 10.690 -11.735 1.00 63.88 95 SER A N 1
ATOM 742 C CA . SER A 1 95 ? 11.768 12.099 -11.533 1.00 63.88 95 SER A CA 1
ATOM 743 C C . SER A 1 95 ? 10.388 12.273 -10.877 1.00 63.88 95 SER A C 1
ATOM 745 O O . SER A 1 95 ? 10.019 13.393 -10.528 1.00 63.88 95 SER A O 1
ATOM 747 N N . GLY A 1 96 ? 9.649 11.179 -10.656 1.00 57.59 96 GLY A N 1
ATOM 748 C CA . GLY A 1 96 ? 8.426 11.149 -9.851 1.00 57.59 96 GLY A CA 1
ATOM 749 C C . GLY A 1 96 ? 7.149 11.644 -10.528 1.00 57.59 96 GLY A C 1
ATOM 750 O O . GLY A 1 96 ? 6.143 11.836 -9.843 1.00 57.59 96 GLY A O 1
ATOM 751 N N . ARG A 1 97 ? 7.146 11.806 -11.856 1.00 63.78 97 ARG A N 1
ATOM 752 C CA . ARG A 1 97 ? 5.918 12.012 -12.632 1.00 63.78 97 ARG A CA 1
ATOM 753 C C . ARG A 1 97 ? 5.324 10.642 -12.986 1.00 63.78 97 ARG A C 1
ATOM 755 O O . ARG A 1 97 ? 5.954 9.890 -13.720 1.00 63.78 97 ARG A O 1
ATOM 762 N N . PRO A 1 98 ? 4.118 10.300 -12.495 1.00 63.78 98 PRO A N 1
ATOM 763 C CA . PRO A 1 98 ? 3.535 8.968 -12.691 1.00 63.78 98 PRO A CA 1
ATOM 764 C C . PRO A 1 98 ? 2.930 8.754 -14.084 1.00 63.78 98 PRO A C 1
ATOM 766 O O . PRO A 1 98 ? 2.541 7.642 -14.432 1.00 63.78 98 PRO A O 1
ATOM 769 N N . VAL A 1 99 ? 2.830 9.814 -14.890 1.00 61.69 99 VAL A N 1
ATOM 770 C CA . VAL A 1 99 ? 2.404 9.708 -16.286 1.00 61.69 99 VAL A CA 1
ATOM 771 C C . VAL A 1 99 ? 3.465 8.936 -17.078 1.00 61.69 99 VAL A C 1
ATOM 773 O O . VAL A 1 99 ? 4.589 9.397 -17.245 1.00 61.69 99 VAL A O 1
ATOM 776 N N . ASP A 1 100 ? 3.070 7.746 -17.533 1.00 75.19 100 ASP A N 1
ATOM 777 C CA . ASP A 1 100 ? 3.837 6.773 -18.325 1.00 75.19 100 ASP A CA 1
ATOM 778 C C . ASP A 1 100 ? 4.772 5.810 -17.553 1.00 75.19 100 ASP A C 1
ATOM 780 O O . ASP A 1 100 ? 5.543 5.082 -18.187 1.00 75.19 100 ASP A O 1
ATOM 784 N N . THR A 1 101 ? 4.702 5.704 -16.220 1.00 86.81 101 THR A N 1
ATOM 785 C CA . THR A 1 101 ? 5.446 4.648 -15.496 1.00 86.81 101 THR A CA 1
ATOM 786 C C . THR A 1 101 ? 4.746 3.283 -15.543 1.00 86.81 101 THR A C 1
ATOM 788 O O . THR A 1 101 ? 3.534 3.187 -15.741 1.00 86.81 101 THR A O 1
ATOM 791 N N . ILE A 1 102 ? 5.520 2.201 -15.381 1.00 91.56 102 ILE A N 1
ATOM 792 C CA . ILE A 1 102 ? 4.981 0.830 -15.261 1.00 91.56 102 ILE A CA 1
ATOM 793 C C . ILE A 1 102 ? 4.302 0.631 -13.901 1.00 91.56 102 ILE A C 1
ATOM 795 O O . ILE A 1 102 ? 3.242 0.026 -13.83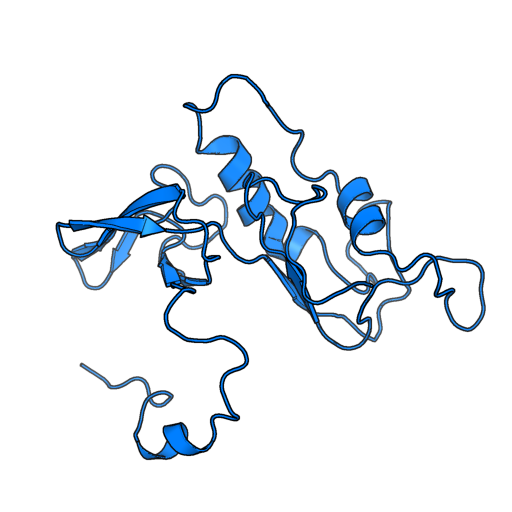8 1.00 91.56 102 ILE A O 1
ATOM 799 N N . TYR A 1 103 ? 4.875 1.171 -12.826 1.00 91.81 103 TYR A N 1
ATOM 800 C CA . TYR A 1 103 ? 4.255 1.215 -11.501 1.00 91.81 103 TYR A CA 1
ATOM 801 C C . TYR A 1 103 ? 4.192 2.653 -11.021 1.00 91.81 103 TYR A C 1
ATOM 803 O O . TYR A 1 103 ? 5.102 3.434 -11.303 1.00 91.81 103 TYR A O 1
ATOM 811 N N . ASN A 1 104 ? 3.147 2.999 -10.279 1.00 89.56 104 ASN A N 1
ATOM 812 C CA . ASN A 1 104 ? 2.970 4.331 -9.728 1.00 89.56 104 ASN A CA 1
ATOM 813 C C . ASN A 1 104 ? 3.197 4.307 -8.211 1.00 89.56 104 ASN A C 1
ATOM 815 O O . ASN A 1 104 ? 2.368 3.784 -7.473 1.00 89.56 104 ASN A O 1
ATOM 819 N N . TYR A 1 105 ? 4.288 4.921 -7.739 1.00 87.06 105 TYR A N 1
ATOM 820 C CA . TYR A 1 105 ? 4.567 5.077 -6.301 1.00 87.06 105 TYR A CA 1
ATOM 821 C C . TYR A 1 105 ? 3.353 5.613 -5.514 1.00 87.06 105 TYR A C 1
ATOM 823 O O . TYR A 1 105 ? 3.061 5.148 -4.410 1.00 87.06 105 TYR A O 1
ATOM 831 N N . TRP A 1 106 ? 2.610 6.551 -6.111 1.00 86.81 106 TRP A N 1
ATOM 832 C CA . TRP A 1 106 ? 1.484 7.221 -5.467 1.00 86.81 106 TRP A CA 1
ATOM 833 C C . TRP A 1 106 ? 0.288 6.305 -5.174 1.00 86.81 106 TRP A C 1
ATOM 835 O O . TRP A 1 106 ? -0.521 6.670 -4.328 1.00 86.81 106 TRP A O 1
ATOM 845 N N . ASP A 1 107 ? 0.197 5.114 -5.783 1.00 88.50 107 ASP A N 1
ATOM 846 C CA . ASP A 1 107 ? -0.910 4.167 -5.554 1.00 88.50 107 ASP A CA 1
ATOM 847 C C . ASP A 1 107 ? -1.021 3.723 -4.082 1.00 88.50 107 ASP A C 1
ATOM 849 O O . ASP A 1 107 ? -2.118 3.427 -3.614 1.00 88.50 107 ASP A O 1
ATOM 853 N N . ASN A 1 108 ? 0.098 3.699 -3.341 1.00 90.69 108 ASN A N 1
ATOM 854 C CA . ASN A 1 108 ? 0.125 3.345 -1.913 1.00 90.69 108 ASN A CA 1
ATOM 855 C C . ASN A 1 108 ? 0.859 4.380 -1.038 1.00 90.69 108 ASN A C 1
ATOM 857 O O . ASN A 1 108 ? 1.064 4.128 0.148 1.00 90.69 108 ASN A O 1
ATOM 861 N N . ALA A 1 109 ? 1.253 5.539 -1.581 1.00 86.25 109 ALA A N 1
ATOM 862 C CA . ALA A 1 109 ? 2.057 6.526 -0.848 1.00 86.25 109 ALA A CA 1
ATOM 863 C C . ALA A 1 109 ? 1.395 6.983 0.465 1.00 86.25 109 ALA A C 1
ATOM 865 O O . ALA A 1 109 ? 2.075 7.130 1.472 1.00 86.25 109 ALA A O 1
ATOM 866 N N . GLU A 1 110 ? 0.065 7.122 0.496 1.00 86.19 110 GLU A N 1
ATOM 867 C CA . GLU A 1 110 ? -0.668 7.443 1.728 1.00 86.19 110 GLU A CA 1
ATOM 868 C C . GLU A 1 110 ? -0.550 6.337 2.794 1.00 86.19 110 GLU A C 1
ATOM 870 O O . GLU A 1 110 ? -0.411 6.655 3.968 1.00 86.19 110 GLU A O 1
ATOM 875 N N . LEU A 1 111 ? -0.539 5.046 2.427 1.00 87.88 111 LEU A N 1
ATOM 876 C CA . LEU A 1 111 ? -0.345 3.948 3.395 1.00 87.88 111 LEU A CA 1
ATOM 877 C C . LEU A 1 111 ? 1.065 3.960 4.001 1.00 87.88 111 LEU A C 1
ATOM 879 O O . LEU A 1 111 ? 1.220 3.667 5.187 1.00 87.88 111 LEU A O 1
ATOM 883 N N . VAL A 1 112 ? 2.074 4.323 3.202 1.00 85.44 112 VAL A N 1
ATOM 884 C CA . VAL A 1 112 ? 3.459 4.511 3.663 1.00 85.44 112 VAL A CA 1
ATOM 885 C C . VAL A 1 112 ? 3.530 5.724 4.599 1.00 85.44 112 VAL A C 1
ATOM 887 O O . VAL A 1 112 ? 3.893 5.579 5.765 1.00 85.44 112 VAL A O 1
ATOM 890 N N . HIS A 1 113 ? 3.069 6.895 4.144 1.00 79.31 113 HIS A N 1
ATOM 891 C CA . HIS A 1 113 ? 3.112 8.137 4.921 1.00 79.31 113 HIS A CA 1
ATOM 892 C C . HIS A 1 113 ? 2.308 8.070 6.226 1.00 79.31 113 HIS A C 1
ATOM 894 O O . HIS A 1 113 ? 2.735 8.639 7.228 1.00 79.31 113 HIS A O 1
ATOM 900 N N . LEU A 1 114 ? 1.148 7.404 6.253 1.00 76.75 114 LEU A N 1
ATOM 901 C CA . LEU A 1 114 ? 0.360 7.265 7.483 1.00 76.75 114 LEU A CA 1
ATOM 902 C C . LEU A 1 114 ? 1.134 6.530 8.565 1.00 76.75 114 LEU A C 1
ATOM 904 O O . LEU A 1 114 ? 1.151 6.967 9.712 1.00 76.75 114 LEU A O 1
ATOM 908 N N . ARG A 1 115 ? 1.818 5.454 8.180 1.00 71.56 115 ARG A N 1
ATOM 909 C CA . ARG A 1 115 ? 2.647 4.666 9.082 1.00 71.56 115 ARG A CA 1
ATOM 910 C C . ARG A 1 115 ? 3.846 5.473 9.602 1.00 71.56 115 ARG A C 1
ATOM 912 O O . ARG A 1 115 ? 4.209 5.304 10.757 1.00 71.56 115 ARG A O 1
ATOM 919 N N . ASP A 1 116 ? 4.395 6.405 8.829 1.00 64.00 116 ASP A N 1
ATOM 920 C CA . ASP A 1 116 ? 5.478 7.281 9.309 1.00 64.00 116 ASP A CA 1
ATOM 921 C C . ASP A 1 116 ? 4.987 8.418 10.237 1.00 64.00 116 ASP A C 1
ATOM 923 O O . ASP A 1 116 ? 5.792 9.032 10.932 1.00 64.00 116 ASP A O 1
ATOM 927 N N . ASN A 1 117 ? 3.675 8.700 10.274 1.00 57.09 117 ASN A N 1
ATOM 928 C CA . ASN A 1 117 ? 3.070 9.789 11.060 1.00 57.09 117 ASN A CA 1
ATOM 929 C C . ASN A 1 117 ? 2.162 9.325 12.220 1.00 57.09 117 ASN A C 1
ATOM 931 O O . ASN A 1 117 ? 1.658 10.168 12.957 1.00 57.09 117 ASN A O 1
ATOM 935 N N . SER A 1 118 ? 1.888 8.024 12.370 1.00 56.19 118 SER A N 1
ATOM 936 C CA . SER A 1 118 ? 0.927 7.509 13.366 1.00 56.19 118 SER A CA 1
ATOM 937 C C . SER A 1 118 ? 1.550 6.728 14.529 1.00 56.19 118 SER A C 1
ATOM 939 O O . SER A 1 118 ? 0.809 6.157 15.328 1.00 56.19 118 SER A O 1
ATOM 941 N N . TRP A 1 119 ? 2.881 6.647 14.600 1.00 56.00 119 TRP A N 1
ATOM 942 C CA . TRP A 1 119 ? 3.631 5.798 15.536 1.00 56.00 119 TRP A CA 1
ATOM 943 C C . TRP A 1 119 ? 4.650 6.612 16.347 1.00 56.00 119 TRP A C 1
ATOM 945 O O . TRP A 1 119 ? 5.848 6.359 16.281 1.00 56.00 119 TRP A O 1
ATOM 955 N N . ASP A 1 120 ? 4.160 7.574 17.135 1.00 49.38 120 ASP A N 1
ATOM 956 C CA . ASP A 1 120 ? 4.982 8.451 17.995 1.00 49.38 120 ASP A CA 1
ATOM 957 C C . ASP A 1 120 ? 5.767 7.708 19.110 1.00 49.38 120 ASP A C 1
ATOM 959 O O . ASP A 1 120 ? 6.644 8.302 19.733 1.00 49.38 120 ASP A O 1
ATOM 963 N N . ASP A 1 121 ? 5.481 6.421 19.359 1.00 44.38 121 ASP A N 1
ATOM 964 C CA . ASP A 1 121 ? 6.053 5.604 20.450 1.00 44.38 121 ASP A CA 1
ATOM 965 C C . ASP A 1 121 ? 7.256 4.713 20.041 1.00 44.38 121 ASP A C 1
ATOM 967 O O . ASP A 1 121 ? 7.730 3.909 20.848 1.00 44.38 121 ASP A O 1
ATOM 971 N N . LEU A 1 122 ? 7.759 4.801 18.801 1.00 44.44 122 LEU A N 1
ATOM 972 C CA . LEU A 1 122 ? 9.008 4.127 18.405 1.00 44.44 122 LEU A CA 1
ATOM 973 C C . LEU A 1 122 ? 10.171 5.125 18.389 1.00 44.44 122 LEU A C 1
ATOM 975 O O . LEU A 1 122 ? 10.206 6.024 17.551 1.00 44.44 122 LEU A O 1
ATOM 979 N N . ASP A 1 123 ? 11.123 4.931 19.309 1.00 37.47 123 ASP A N 1
ATOM 980 C CA . ASP A 1 123 ? 12.291 5.795 19.530 1.00 37.47 123 ASP A CA 1
ATOM 981 C C . ASP A 1 123 ? 13.006 6.203 18.228 1.00 37.47 123 ASP A C 1
ATOM 983 O O . ASP A 1 123 ? 13.736 5.427 17.614 1.00 37.47 123 ASP A O 1
ATOM 987 N N . GLU A 1 124 ? 12.815 7.470 17.858 1.00 37.84 124 GLU A N 1
ATOM 988 C CA . GLU A 1 124 ? 13.694 8.342 17.066 1.00 37.84 124 GLU A CA 1
ATOM 989 C C . GLU A 1 124 ? 14.247 7.854 15.708 1.00 37.84 124 GLU A C 1
ATOM 991 O O . GLU A 1 124 ? 15.041 8.560 15.084 1.00 37.84 124 GLU A O 1
ATOM 996 N N . VAL A 1 125 ? 13.766 6.740 15.147 1.00 38.41 125 VAL A N 1
ATOM 997 C CA . VAL A 1 125 ? 14.030 6.395 13.740 1.00 38.41 125 VAL A CA 1
ATOM 998 C C . VAL A 1 125 ? 12.934 6.971 12.846 1.00 38.41 125 VAL A C 1
ATOM 1000 O O . VAL A 1 125 ? 12.067 6.263 12.330 1.00 38.41 125 VAL A O 1
ATOM 1003 N N . LYS A 1 126 ? 13.025 8.284 12.598 1.00 39.34 126 LYS A N 1
ATOM 1004 C CA . LYS A 1 126 ? 12.392 8.914 11.431 1.00 39.34 126 LYS A CA 1
ATOM 1005 C C . LYS A 1 126 ? 13.046 8.367 10.166 1.00 39.34 126 LYS A C 1
ATOM 1007 O O . LYS A 1 126 ? 13.929 9.004 9.594 1.00 39.34 126 LYS A O 1
ATOM 1012 N N . VAL A 1 127 ? 12.633 7.178 9.738 1.00 42.25 127 VAL A N 1
ATOM 1013 C CA . VAL A 1 127 ? 12.934 6.731 8.383 1.00 42.25 127 VAL A CA 1
ATOM 1014 C C . VAL A 1 127 ? 12.227 7.697 7.452 1.00 42.25 127 VAL A C 1
ATOM 1016 O O . VAL A 1 127 ? 11.011 7.861 7.520 1.00 42.25 127 VAL A O 1
ATOM 1019 N N . GLU A 1 128 ? 13.015 8.389 6.633 1.00 44.00 128 GLU A N 1
ATOM 1020 C CA . GLU A 1 128 ? 12.505 9.207 5.544 1.00 44.00 128 GLU A CA 1
ATOM 1021 C C . GLU A 1 128 ? 11.680 8.283 4.641 1.00 44.00 128 GLU A C 1
ATOM 1023 O O . GLU A 1 128 ? 12.242 7.482 3.888 1.00 44.00 128 GLU A O 1
ATOM 1028 N N . GLY A 1 129 ? 10.351 8.349 4.794 1.00 48.72 129 GLY A N 1
ATOM 1029 C CA . GLY A 1 129 ? 9.394 7.486 4.106 1.00 48.72 129 GLY A CA 1
ATOM 1030 C C . GLY A 1 129 ? 9.704 7.409 2.622 1.00 48.72 129 GLY A C 1
ATOM 1031 O O . GLY A 1 129 ? 10.067 8.434 2.038 1.00 48.72 129 GLY A O 1
ATOM 1032 N N . ILE A 1 130 ? 9.613 6.198 2.051 1.00 52.22 130 ILE A N 1
ATOM 1033 C CA . ILE A 1 130 ? 10.237 5.817 0.773 1.00 52.22 130 ILE A CA 1
ATOM 1034 C C . ILE A 1 130 ? 10.223 6.976 -0.226 1.00 52.22 130 ILE A C 1
ATOM 1036 O O . ILE A 1 130 ? 9.243 7.226 -0.931 1.00 52.22 130 ILE A O 1
ATOM 1040 N N . ILE A 1 131 ? 11.359 7.670 -0.323 1.00 64.19 131 ILE A N 1
ATOM 1041 C CA . ILE A 1 131 ? 11.524 8.720 -1.320 1.00 64.19 131 ILE A CA 1
ATOM 1042 C C . ILE A 1 131 ? 11.321 8.049 -2.687 1.00 64.19 131 ILE A C 1
ATOM 1044 O O . ILE A 1 131 ? 11.749 6.916 -2.917 1.00 64.19 131 ILE A O 1
ATOM 1048 N N . ILE A 1 132 ? 10.666 8.743 -3.618 1.00 68.31 132 ILE A N 1
ATOM 1049 C CA . ILE A 1 132 ? 10.241 8.173 -4.911 1.00 68.31 132 ILE A CA 1
ATOM 1050 C C . ILE A 1 132 ? 11.398 7.469 -5.654 1.00 68.31 132 ILE A C 1
ATOM 1052 O O . ILE A 1 132 ? 11.196 6.482 -6.361 1.00 68.31 132 ILE A O 1
ATOM 1056 N N . LYS A 1 133 ? 12.635 7.951 -5.469 1.00 71.00 133 LYS A N 1
ATOM 1057 C CA . LYS A 1 133 ? 13.848 7.318 -5.995 1.00 71.00 133 LYS A CA 1
ATOM 1058 C C . LYS A 1 133 ? 14.133 5.938 -5.354 1.00 71.00 133 LYS A C 1
ATOM 1060 O O . LYS A 1 133 ? 14.137 4.984 -6.129 1.00 71.00 133 LYS A O 1
ATOM 1065 N N . PRO A 1 134 ? 14.329 5.794 -4.024 1.00 81.56 134 PRO A N 1
ATOM 1066 C CA . PRO A 1 134 ? 14.336 4.501 -3.335 1.00 81.56 134 PRO A CA 1
ATOM 1067 C C . PRO A 1 134 ? 13.264 3.504 -3.790 1.00 81.56 134 PRO A C 1
ATOM 1069 O O . PRO A 1 134 ? 13.622 2.366 -4.072 1.00 81.56 134 PRO A O 1
ATOM 1072 N N . PHE A 1 135 ? 11.999 3.912 -3.975 1.00 86.94 135 PHE A N 1
ATOM 1073 C CA . PHE A 1 135 ? 10.956 3.010 -4.499 1.00 86.94 135 PHE A CA 1
ATOM 1074 C C . PHE A 1 135 ? 11.345 2.405 -5.853 1.00 86.94 135 PHE A C 1
ATOM 1076 O O . PHE A 1 135 ? 11.360 1.188 -6.030 1.00 86.94 135 PHE A O 1
ATOM 1083 N N . TYR A 1 136 ? 11.685 3.259 -6.821 1.00 87.25 136 TYR A N 1
ATOM 1084 C CA . TYR A 1 136 ? 12.031 2.803 -8.164 1.00 87.25 136 TYR A CA 1
ATOM 1085 C C . TYR A 1 136 ? 13.384 2.094 -8.235 1.00 87.25 136 TYR A C 1
ATOM 1087 O O . TYR A 1 136 ? 13.590 1.308 -9.155 1.00 87.25 136 TYR A O 1
ATOM 1095 N N . ASP A 1 137 ? 14.307 2.354 -7.308 1.00 86.69 137 ASP A N 1
ATOM 1096 C CA . ASP A 1 137 ? 15.529 1.563 -7.161 1.00 86.69 137 ASP A CA 1
ATOM 1097 C C . ASP A 1 137 ? 15.207 0.156 -6.612 1.00 86.69 137 ASP A C 1
ATOM 1099 O O . ASP A 1 137 ? 15.669 -0.822 -7.189 1.00 86.69 137 ASP A O 1
ATOM 1103 N N . PHE A 1 138 ? 14.352 0.044 -5.588 1.00 89.06 138 PHE A N 1
ATOM 1104 C CA . PHE A 1 138 ? 13.959 -1.217 -4.940 1.00 89.06 138 PHE A CA 1
ATOM 1105 C C . PHE A 1 138 ? 13.222 -2.192 -5.875 1.00 89.06 138 PHE A C 1
ATOM 1107 O O . PHE A 1 138 ? 13.481 -3.392 -5.857 1.00 89.06 138 PHE A O 1
ATOM 1114 N N . ILE A 1 139 ? 12.337 -1.688 -6.743 1.00 90.44 139 ILE A N 1
ATOM 1115 C CA . ILE A 1 139 ? 11.554 -2.531 -7.671 1.00 90.44 139 ILE A CA 1
ATOM 1116 C C . ILE A 1 139 ? 12.250 -2.789 -9.024 1.00 90.44 139 ILE A C 1
ATOM 1118 O O . ILE A 1 139 ? 11.630 -3.344 -9.937 1.00 90.44 139 ILE A O 1
ATOM 1122 N N . THR A 1 140 ? 13.506 -2.357 -9.190 1.00 90.12 140 THR A N 1
ATOM 1123 C CA . THR A 1 140 ? 14.309 -2.583 -10.405 1.00 90.12 140 THR A CA 1
ATOM 1124 C C . THR A 1 140 ? 14.907 -3.994 -10.414 1.00 90.12 140 THR A C 1
ATOM 1126 O O . THR A 1 140 ? 15.578 -4.375 -9.461 1.00 90.12 140 THR A O 1
ATOM 1129 N N . ASP A 1 141 ? 14.762 -4.727 -11.521 1.00 89.44 141 ASP A N 1
ATOM 1130 C CA . ASP A 1 141 ? 15.605 -5.889 -11.828 1.00 89.44 141 ASP A CA 1
ATOM 1131 C C . ASP A 1 141 ? 16.856 -5.390 -12.575 1.00 89.44 141 ASP A C 1
ATOM 1133 O O . ASP A 1 141 ? 16.773 -4.874 -13.694 1.00 89.44 141 ASP A O 1
ATOM 1137 N N . ASP A 1 142 ? 18.026 -5.488 -11.945 1.00 84.88 142 ASP A N 1
ATOM 1138 C CA . ASP A 1 142 ? 19.301 -5.018 -12.500 1.00 84.88 142 ASP A CA 1
ATOM 1139 C C . ASP A 1 142 ? 19.875 -5.956 -13.578 1.00 84.88 142 ASP A C 1
ATOM 1141 O O . ASP A 1 142 ? 20.751 -5.560 -14.352 1.00 84.88 142 ASP A O 1
ATOM 1145 N N . ARG A 1 143 ? 19.330 -7.173 -13.691 1.00 82.56 143 ARG A N 1
ATOM 1146 C CA . ARG A 1 143 ? 19.696 -8.181 -14.696 1.00 82.56 143 ARG A CA 1
ATOM 1147 C C . ARG A 1 143 ? 18.908 -7.999 -15.990 1.00 82.56 143 ARG A C 1
ATOM 1149 O O . ARG A 1 143 ? 19.342 -8.467 -17.044 1.00 82.56 143 ARG A O 1
ATOM 1156 N N . VAL A 1 144 ? 17.752 -7.331 -15.926 1.00 80.88 144 VAL A N 1
ATOM 1157 C CA . VAL A 1 144 ? 16.864 -7.111 -17.072 1.00 80.88 144 VAL A CA 1
ATOM 1158 C C . VAL A 1 144 ? 16.973 -5.674 -17.572 1.00 80.88 144 VAL A C 1
ATOM 1160 O O . VAL A 1 144 ? 16.539 -4.708 -16.947 1.00 80.88 144 VAL A O 1
ATOM 1163 N N . VAL A 1 145 ? 17.502 -5.543 -18.784 1.00 75.06 145 VAL A N 1
ATOM 1164 C CA . VAL A 1 145 ? 17.513 -4.291 -19.545 1.00 75.06 145 VAL A CA 1
ATOM 1165 C C . VAL A 1 145 ? 16.327 -4.285 -20.509 1.00 75.06 145 VAL A C 1
ATOM 1167 O O . VAL A 1 145 ? 16.009 -5.309 -21.119 1.00 75.06 145 VAL A O 1
ATOM 1170 N N . ARG A 1 146 ? 15.671 -3.129 -20.676 1.00 73.75 146 ARG A N 1
ATOM 1171 C CA . ARG A 1 146 ? 14.526 -2.984 -21.590 1.00 73.75 146 ARG A CA 1
ATOM 1172 C C . ARG A 1 146 ? 14.867 -3.475 -23.012 1.00 73.75 146 ARG A C 1
ATOM 1174 O O . ARG A 1 146 ? 15.889 -3.052 -23.563 1.00 73.75 146 ARG A O 1
ATOM 1181 N N . PRO A 1 147 ? 13.976 -4.236 -23.682 1.00 62.81 147 PRO A N 1
ATOM 1182 C CA . PRO A 1 147 ? 14.089 -4.492 -25.115 1.00 62.81 147 PRO A CA 1
ATOM 1183 C C . PRO A 1 147 ? 14.226 -3.177 -25.903 1.00 62.81 147 PRO A C 1
ATOM 1185 O O . PRO A 1 147 ? 13.307 -2.359 -25.939 1.00 62.81 147 PRO A O 1
ATOM 1188 N N . GLY A 1 148 ? 15.396 -2.959 -26.508 1.00 66.88 148 GLY A N 1
ATOM 1189 C CA . GLY A 1 148 ? 15.694 -1.765 -27.306 1.00 66.88 148 GLY A CA 1
ATOM 1190 C C . GLY A 1 148 ? 16.413 -0.606 -26.597 1.00 66.88 148 GLY A C 1
ATOM 1191 O O . GLY A 1 148 ? 16.542 0.451 -27.211 1.00 66.88 148 GLY A O 1
ATOM 1192 N N . GLY A 1 149 ? 16.917 -0.741 -25.360 1.00 59.72 149 GLY A N 1
ATOM 1193 C CA . GLY A 1 149 ? 17.814 0.293 -24.815 1.00 59.72 149 GLY A CA 1
ATOM 1194 C C . GLY A 1 149 ? 18.268 0.126 -23.364 1.00 59.72 149 GLY A C 1
ATOM 1195 O O . GLY A 1 149 ? 17.568 -0.461 -22.550 1.00 59.72 149 GLY A O 1
ATOM 1196 N N . ALA A 1 150 ? 19.425 0.720 -23.047 1.00 64.44 150 ALA A N 1
ATOM 1197 C CA . ALA A 1 150 ? 20.199 0.597 -21.802 1.00 64.44 150 ALA A CA 1
ATOM 1198 C C . ALA A 1 150 ? 19.562 1.224 -20.535 1.00 64.44 150 ALA A C 1
ATOM 1200 O O . ALA A 1 150 ? 20.222 1.956 -19.798 1.00 64.44 150 ALA A O 1
ATOM 1201 N N . ARG A 1 151 ? 18.271 0.983 -20.285 1.00 70.56 151 ARG A N 1
ATOM 1202 C CA . ARG A 1 151 ? 17.576 1.396 -19.056 1.00 70.56 151 ARG A CA 1
ATOM 1203 C C . ARG A 1 151 ? 17.174 0.165 -18.235 1.00 70.56 151 ARG A C 1
ATOM 1205 O O . ARG A 1 151 ? 16.717 -0.806 -18.846 1.00 70.56 151 ARG A O 1
ATOM 1212 N N . PRO A 1 152 ? 17.303 0.213 -16.894 1.00 77.12 152 PRO A N 1
ATOM 1213 C CA . PRO A 1 152 ? 16.821 -0.856 -16.027 1.00 77.12 152 PRO A CA 1
ATOM 1214 C C . PRO A 1 152 ? 15.314 -1.066 -16.183 1.00 77.12 152 PRO A C 1
ATOM 1216 O O . PRO A 1 152 ? 14.575 -0.124 -16.499 1.00 77.12 152 PRO A O 1
ATOM 1219 N N . TRP A 1 153 ? 14.868 -2.296 -15.959 1.00 87.56 153 TRP A N 1
ATOM 1220 C CA . TRP A 1 153 ? 13.478 -2.710 -16.104 1.00 87.56 153 TRP A CA 1
ATOM 1221 C C . TRP A 1 153 ? 12.936 -3.180 -14.748 1.00 87.56 153 TRP A C 1
ATOM 1223 O O . TRP A 1 153 ? 13.691 -3.762 -13.976 1.00 87.56 153 TRP A O 1
ATOM 1233 N N . PRO A 1 154 ? 11.667 -2.919 -14.396 1.00 90.88 154 PRO A N 1
ATOM 1234 C CA . PRO A 1 154 ? 11.148 -3.366 -13.113 1.00 90.88 154 PRO A CA 1
ATOM 1235 C C . PRO A 1 154 ? 10.743 -4.839 -13.138 1.00 90.88 154 PRO A C 1
ATOM 1237 O O . PRO A 1 154 ? 10.438 -5.403 -14.194 1.00 90.88 154 PRO A O 1
ATOM 1240 N N . TYR A 1 155 ? 10.650 -5.436 -11.953 1.00 93.00 155 TYR A N 1
ATOM 1241 C CA . TYR A 1 155 ? 10.078 -6.767 -11.789 1.00 93.00 155 TYR A CA 1
ATOM 1242 C C . TYR A 1 155 ? 8.605 -6.830 -12.234 1.00 93.00 155 TYR A C 1
ATOM 1244 O O . TYR A 1 155 ? 7.824 -5.901 -12.019 1.00 93.00 155 TYR A O 1
ATOM 1252 N N . ARG A 1 156 ? 8.197 -7.975 -12.802 1.00 92.44 156 ARG A N 1
ATOM 1253 C CA . ARG A 1 156 ? 6.791 -8.305 -13.140 1.00 92.44 1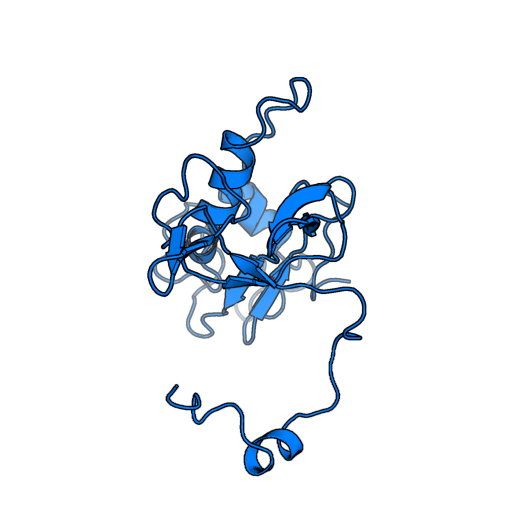56 ARG A CA 1
ATOM 1254 C C . ARG A 1 156 ? 6.046 -7.241 -13.991 1.00 92.44 156 ARG A C 1
ATOM 1256 O O . ARG A 1 156 ? 4.881 -6.964 -13.712 1.00 92.44 156 ARG A O 1
ATOM 1263 N N . PRO A 1 157 ? 6.674 -6.639 -15.021 1.00 92.38 157 PRO A N 1
ATOM 1264 C CA . PRO A 1 157 ? 6.223 -5.404 -15.695 1.00 92.38 157 PRO A CA 1
ATOM 1265 C C . PRO A 1 157 ? 4.858 -5.493 -16.412 1.00 92.38 157 PRO A C 1
ATOM 1267 O O . PRO A 1 157 ? 4.345 -4.496 -16.912 1.00 92.38 157 PRO A O 1
ATOM 1270 N N . ASP A 1 158 ? 4.292 -6.691 -16.499 1.00 92.50 158 ASP A N 1
ATOM 1271 C CA . ASP A 1 158 ? 3.035 -7.071 -17.137 1.00 92.50 158 ASP A CA 1
ATOM 1272 C C . ASP A 1 158 ? 1.923 -7.446 -16.131 1.00 92.50 158 ASP A C 1
ATOM 1274 O O . ASP A 1 158 ? 0.819 -7.817 -16.530 1.00 92.50 158 ASP A O 1
ATOM 1278 N N . SER A 1 159 ? 2.212 -7.380 -14.826 1.00 94.12 159 SER A N 1
ATOM 1279 C CA . SER A 1 159 ? 1.457 -8.058 -13.769 1.00 94.12 159 SER A CA 1
ATOM 1280 C C . SER A 1 159 ? 1.198 -7.138 -12.557 1.00 94.12 159 SER A C 1
ATOM 1282 O O . SER A 1 159 ? 0.492 -6.134 -12.670 1.00 94.12 159 SER A O 1
ATOM 1284 N N . TYR A 1 160 ? 1.691 -7.496 -11.372 1.00 95.31 160 TYR A N 1
ATOM 1285 C CA . TYR A 1 160 ? 1.602 -6.709 -10.145 1.00 95.31 160 TYR A CA 1
ATOM 1286 C C . TYR A 1 160 ? 2.739 -7.073 -9.189 1.00 95.31 160 TYR A C 1
ATOM 1288 O O . TYR A 1 160 ? 3.207 -8.220 -9.175 1.00 95.31 160 TYR A O 1
ATOM 1296 N N . ILE A 1 161 ? 3.110 -6.126 -8.331 1.00 94.56 161 ILE A N 1
ATOM 1297 C CA . ILE A 1 161 ? 3.996 -6.373 -7.192 1.00 94.56 161 ILE A CA 1
ATOM 1298 C C . ILE A 1 161 ? 3.256 -6.224 -5.863 1.00 94.56 161 ILE A C 1
ATOM 1300 O O . ILE A 1 161 ? 2.335 -5.414 -5.731 1.00 94.56 161 ILE A O 1
ATOM 1304 N N . LEU A 1 162 ? 3.671 -7.042 -4.898 1.00 95.38 162 LEU A N 1
ATOM 1305 C CA . LEU A 1 162 ? 3.265 -6.989 -3.496 1.00 95.38 162 LEU A CA 1
ATOM 1306 C C . LEU A 1 162 ? 4.503 -6.739 -2.639 1.00 95.38 162 LEU A C 1
ATOM 1308 O O . LEU A 1 162 ? 5.542 -7.338 -2.921 1.00 95.38 162 LEU A O 1
ATOM 1312 N N . ILE A 1 163 ? 4.380 -5.895 -1.614 1.00 93.56 163 ILE A N 1
ATOM 1313 C CA . ILE A 1 163 ? 5.444 -5.593 -0.643 1.00 93.56 163 ILE A CA 1
ATOM 1314 C C . ILE A 1 163 ? 4.841 -5.623 0.768 1.00 93.56 163 ILE A C 1
ATOM 1316 O O . ILE A 1 163 ? 3.830 -4.972 1.025 1.00 93.56 163 ILE A O 1
ATOM 1320 N N . SER A 1 164 ? 5.452 -6.391 1.667 1.00 93.06 164 SER A N 1
ATOM 1321 C CA . SER A 1 164 ? 5.108 -6.525 3.087 1.00 93.06 164 SER A CA 1
ATOM 1322 C C . SER A 1 164 ? 6.319 -6.117 3.924 1.00 93.06 164 SER A C 1
ATOM 1324 O O . SER A 1 164 ? 7.359 -6.758 3.788 1.00 93.06 164 SER A O 1
ATOM 1326 N N . ALA A 1 165 ? 6.142 -5.159 4.837 1.00 88.81 165 ALA A N 1
ATOM 1327 C CA . ALA A 1 165 ? 7.193 -4.525 5.649 1.00 88.81 165 ALA A CA 1
ATOM 1328 C C . ALA A 1 165 ? 7.940 -5.446 6.642 1.00 88.81 165 ALA A C 1
ATOM 1330 O O . A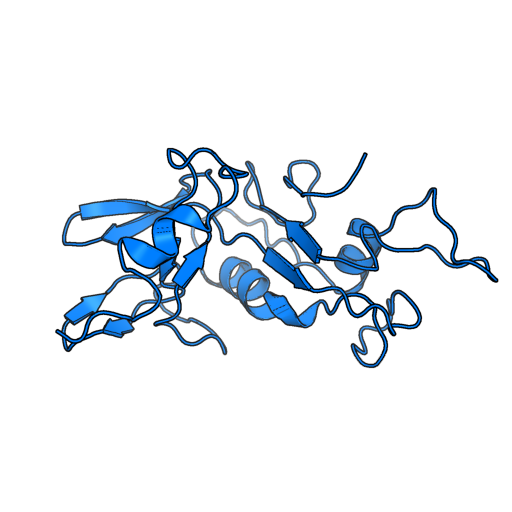LA A 1 165 ? 8.886 -5.033 7.312 1.00 88.81 165 ALA A O 1
ATOM 1331 N N . GLY A 1 166 ? 7.484 -6.687 6.816 1.00 88.81 166 GLY A N 1
ATOM 1332 C CA . GLY A 1 166 ? 8.245 -7.705 7.535 1.00 88.81 166 GLY A CA 1
ATOM 1333 C C . GLY A 1 166 ? 8.297 -7.558 9.066 1.00 88.81 166 GLY A C 1
ATOM 1334 O O . GLY A 1 166 ? 7.552 -6.820 9.722 1.00 88.81 166 GLY A O 1
ATOM 1335 N N . VAL A 1 167 ? 9.255 -8.282 9.652 1.00 87.38 167 VAL A N 1
ATOM 1336 C CA . VAL A 1 167 ? 10.033 -7.779 10.794 1.00 87.38 167 VAL A CA 1
ATOM 1337 C C . VAL A 1 167 ? 11.317 -7.245 10.168 1.00 87.38 167 VAL A C 1
ATOM 1339 O O . VAL A 1 167 ? 12.022 -8.072 9.608 1.00 87.38 167 VAL A O 1
ATOM 1342 N N . ASP A 1 168 ? 11.641 -5.953 10.244 1.00 84.31 168 ASP A N 1
ATOM 1343 C CA . ASP A 1 168 ? 11.306 -5.017 11.327 1.00 84.31 168 ASP A CA 1
ATOM 1344 C C . ASP A 1 168 ? 10.077 -4.085 11.176 1.00 84.31 168 ASP A C 1
ATOM 1346 O O . ASP A 1 168 ? 9.749 -3.404 12.154 1.00 84.31 168 ASP A O 1
ATOM 1350 N N . GLY A 1 169 ? 9.321 -4.120 10.072 1.00 85.38 169 GLY A N 1
ATOM 1351 C CA . GLY A 1 169 ? 8.100 -3.318 9.877 1.00 85.38 169 GLY A CA 1
ATOM 1352 C C . GLY A 1 169 ? 8.316 -1.971 9.174 1.00 85.38 169 GLY A C 1
ATOM 1353 O O . GLY A 1 169 ? 7.455 -1.087 9.263 1.00 85.38 169 GLY A O 1
ATOM 1354 N N . LEU A 1 170 ? 9.458 -1.802 8.510 1.00 84.94 170 LEU A N 1
ATOM 1355 C CA . LEU A 1 170 ? 9.794 -0.747 7.552 1.00 84.94 170 LEU A CA 1
ATOM 1356 C C . LEU A 1 170 ? 9.527 -1.230 6.117 1.00 84.94 170 LEU A C 1
ATOM 1358 O O . LEU A 1 170 ? 9.709 -2.402 5.835 1.00 84.94 170 LEU A O 1
ATOM 1362 N N . TYR A 1 171 ? 9.110 -0.345 5.205 1.00 86.88 171 TYR A N 1
ATOM 1363 C CA . TYR A 1 171 ? 9.084 -0.675 3.771 1.00 86.88 171 TYR A CA 1
ATOM 1364 C C . TYR A 1 171 ? 10.388 -0.213 3.105 1.00 86.88 171 TYR A C 1
ATOM 1366 O O . TYR A 1 171 ? 10.896 0.867 3.418 1.00 86.88 171 TYR A O 1
ATOM 1374 N N . GLY A 1 172 ? 10.876 -0.965 2.119 1.00 83.69 172 GLY A N 1
ATOM 1375 C CA . GLY A 1 172 ? 12.103 -0.679 1.371 1.00 83.69 172 GLY A CA 1
ATOM 1376 C C . GLY A 1 172 ? 13.387 -1.150 2.063 1.00 83.69 172 GLY A C 1
ATOM 1377 O O . GLY A 1 172 ? 14.480 -0.736 1.671 1.00 83.69 172 GLY A O 1
ATOM 1378 N N . THR A 1 173 ? 13.269 -1.985 3.097 1.00 85.56 173 THR A N 1
ATOM 1379 C CA . THR A 1 173 ? 14.375 -2.600 3.845 1.00 85.56 173 THR A CA 1
ATOM 1380 C C . THR A 1 173 ? 14.689 -4.017 3.343 1.00 85.56 173 THR A C 1
ATOM 1382 O O . THR A 1 173 ? 14.017 -4.563 2.472 1.00 85.56 173 THR A O 1
ATOM 1385 N N . ASN A 1 174 ? 15.767 -4.626 3.852 1.00 86.94 174 ASN A N 1
ATOM 1386 C CA . ASN A 1 174 ? 16.249 -5.939 3.386 1.00 86.94 174 ASN A CA 1
ATOM 1387 C C . ASN A 1 174 ? 15.386 -7.133 3.845 1.00 86.94 174 ASN A C 1
ATOM 1389 O O . ASN A 1 174 ? 15.634 -8.264 3.430 1.00 86.94 174 ASN A O 1
ATOM 1393 N N . ASP A 1 175 ? 14.436 -6.892 4.740 1.00 87.50 175 ASP A N 1
ATOM 1394 C CA . ASP A 1 175 ? 13.501 -7.847 5.333 1.00 87.50 175 ASP A CA 1
ATOM 1395 C C . ASP A 1 175 ? 12.070 -7.729 4.772 1.00 87.50 175 ASP A C 1
ATOM 1397 O O . ASP A 1 175 ? 11.195 -8.515 5.153 1.00 87.50 175 ASP A O 1
ATOM 1401 N N . ASP A 1 176 ? 11.855 -6.823 3.809 1.00 89.75 176 ASP A N 1
ATOM 1402 C CA . ASP A 1 176 ? 10.640 -6.764 2.999 1.00 89.75 176 ASP A CA 1
ATOM 1403 C C . ASP A 1 176 ? 10.358 -8.128 2.352 1.00 89.75 176 ASP A C 1
ATOM 1405 O O . ASP A 1 176 ? 11.158 -8.673 1.581 1.00 89.75 176 ASP A O 1
ATOM 1409 N N . ILE A 1 177 ? 9.158 -8.656 2.586 1.00 92.19 177 ILE A N 1
ATOM 1410 C CA . ILE A 1 177 ? 8.655 -9.817 1.853 1.00 92.19 177 ILE A CA 1
ATOM 1411 C C . ILE A 1 177 ? 7.928 -9.313 0.618 1.00 92.19 177 ILE A C 1
ATOM 1413 O O . ILE A 1 177 ? 6.895 -8.647 0.711 1.00 92.19 177 ILE A O 1
ATOM 1417 N N . THR A 1 178 ? 8.439 -9.675 -0.555 1.00 93.81 178 THR A N 1
ATOM 1418 C CA . THR A 1 178 ? 7.830 -9.300 -1.830 1.00 93.81 178 THR A CA 1
ATOM 1419 C C . THR A 1 178 ? 7.423 -10.526 -2.640 1.00 93.81 178 THR A C 1
ATOM 1421 O O . THR A 1 178 ? 7.852 -11.650 -2.376 1.00 93.81 178 THR A O 1
ATOM 1424 N N . ASN A 1 179 ? 6.581 -10.328 -3.656 1.00 93.69 179 ASN A N 1
ATOM 1425 C CA . ASN A 1 179 ? 6.322 -11.370 -4.653 1.00 93.69 179 ASN A CA 1
ATOM 1426 C C . ASN A 1 179 ? 7.373 -11.383 -5.788 1.00 93.69 179 ASN A C 1
ATOM 1428 O O . ASN A 1 179 ? 7.167 -12.083 -6.783 1.00 93.69 179 ASN A O 1
ATOM 1432 N N . PHE A 1 180 ? 8.453 -10.605 -5.692 1.00 90.56 180 PHE A N 1
ATOM 1433 C CA . PHE A 1 180 ? 9.502 -10.470 -6.706 1.00 90.56 180 PHE A CA 1
ATOM 1434 C C . PHE A 1 180 ? 10.907 -10.681 -6.111 1.00 90.56 180 PHE A C 1
ATOM 1436 O O . PHE A 1 180 ? 11.041 -11.127 -4.975 1.00 90.56 180 PHE A O 1
ATOM 1443 N N . GLY A 1 181 ? 11.954 -10.506 -6.925 1.00 77.44 181 GLY A N 1
ATOM 1444 C CA . GLY A 1 181 ? 13.186 -11.279 -6.741 1.00 77.44 181 GLY A CA 1
ATOM 1445 C C . GLY A 1 181 ? 12.951 -12.768 -7.064 1.00 77.44 181 GLY A C 1
ATOM 1446 O O . GLY A 1 181 ? 11.830 -13.190 -7.360 1.00 77.44 181 GLY A O 1
ATOM 1447 N N . TYR A 1 182 ? 13.965 -13.626 -7.084 1.00 61.03 182 TYR A N 1
ATOM 1448 C CA . TYR A 1 182 ? 15.401 -13.389 -6.879 1.00 61.03 182 TYR A CA 1
ATOM 1449 C C . TYR A 1 182 ? 16.149 -13.372 -8.214 1.00 61.03 182 TYR A C 1
ATOM 1451 O O . TYR A 1 182 ? 15.498 -13.536 -9.275 1.00 61.03 182 TYR A O 1
#

Foldseek 3Di:
DDDDVCDDPVNPVVDDPDPDDPPAKDKFFLAFDADPNRTFGGQFYPDLDPDDRRDIFIFGRPQDGFGDDPNDTGGTHAGKDKWWFDLQAPAQPLVQDQVRYRTHPVSCQSSQVSVLVRCPPPPDPSPVGCRSNLVRVLQWDPVDADDPDRDTHGPPSPGMKIWHCAVVNHTSDPRIDMPDDD

Radius of gyration: 18.33 Å; chains: 1; bounding box: 49×35×50 Å

Secondary structure (DSSP, 8-state):
-PPPTTSSTTTGGG-PPPSS-TTT--EEESB-EEETTEEE--SBSS--TTS-TT-EEEB-S---EEEEETTEEEEE-PBPEEEE--TT--B--TT---TTBSS-GGGTHHHHHHHHHS-TTS-S----TT-HHHHHHHTEEEEEE-TTSS-EEESSTTSEEEEE-TTTT-SSSTT-EES---

Organism: NCBI:txid412755

Sequence (182 aa):
LLENPLYTDLTLHERRPRYLELETADAFLVGDCVLNNQPRAGLFKTNAGQLAPATYVLCDVYRRTPVEVGGRIERAGLPILYYRANPSGIGLDKSGRPVDTIYNYWDNAELVHLRDNSWDDLDEVKVEGIIIKPFYDFITDDRVVRPGGARPWPYRPDSYILISAGVDGLYGTNDDITNFGY